Protein AF-A0A6H0SBR0-F1 (afdb_monomer_lite)

Organism: NCBI:txid117567

Structure (mmCIF, N/CA/C/O backbone):
data_AF-A0A6H0SBR0-F1
#
_entry.id   AF-A0A6H0SBR0-F1
#
loop_
_atom_site.group_PDB
_atom_site.id
_atom_site.type_symbol
_atom_site.label_atom_id
_atom_site.label_alt_id
_atom_site.label_comp_id
_atom_site.label_asym_id
_atom_site.label_entity_id
_atom_site.label_seq_id
_atom_site.pdbx_PDB_ins_code
_atom_site.Cartn_x
_atom_site.Cartn_y
_atom_site.Cartn_z
_atom_site.occupancy
_atom_site.B_iso_or_equiv
_atom_site.auth_seq_id
_atom_site.auth_comp_id
_atom_site.auth_asym_id
_atom_site.auth_atom_id
_atom_site.pdbx_PDB_model_num
ATOM 1 N N . MET A 1 1 ? -11.433 -35.595 19.439 1.00 56.62 1 MET A N 1
ATOM 2 C CA . MET A 1 1 ? -11.805 -34.285 18.866 1.00 56.62 1 MET A CA 1
ATOM 3 C C . MET A 1 1 ? -11.174 -34.195 17.497 1.00 56.62 1 MET A C 1
ATOM 5 O O . MET A 1 1 ? -9.989 -34.483 17.385 1.00 56.62 1 MET A O 1
ATOM 9 N N . THR A 1 2 ? -11.964 -33.879 16.479 1.00 75.06 2 THR A N 1
ATOM 10 C CA . THR A 1 2 ? -11.499 -33.798 15.091 1.00 75.06 2 THR A CA 1
ATOM 11 C C . THR A 1 2 ? -11.245 -32.333 14.763 1.00 75.06 2 THR A C 1
ATOM 13 O O . THR A 1 2 ? -12.096 -31.490 15.032 1.00 75.06 2 THR A O 1
ATOM 16 N N . PHE A 1 3 ? -10.066 -32.026 14.233 1.00 85.50 3 PHE A N 1
ATOM 17 C CA . PHE A 1 3 ? -9.738 -30.698 13.724 1.00 85.50 3 PHE A CA 1
ATOM 18 C C . PHE A 1 3 ? -10.422 -30.492 12.363 1.00 85.50 3 PHE A C 1
ATOM 20 O O . PHE A 1 3 ? -10.347 -31.379 11.512 1.00 85.50 3 PHE A O 1
ATOM 27 N N . ALA A 1 4 ? -11.087 -29.350 12.164 1.00 86.31 4 ALA A N 1
ATOM 28 C CA . ALA A 1 4 ? -11.735 -28.975 10.907 1.00 86.31 4 ALA A CA 1
ATOM 29 C C . ALA A 1 4 ? -11.405 -27.513 10.563 1.00 86.31 4 ALA A C 1
ATOM 31 O O . ALA A 1 4 ? -11.475 -26.646 11.433 1.00 86.31 4 ALA A O 1
ATOM 32 N N . VAL A 1 5 ? -11.039 -27.259 9.303 1.00 90.44 5 VAL A N 1
ATOM 33 C CA . VAL A 1 5 ? -10.764 -25.917 8.764 1.00 90.44 5 VAL A CA 1
ATOM 34 C C . VAL A 1 5 ? -11.953 -25.486 7.915 1.00 90.44 5 VAL A C 1
ATOM 36 O O . VAL A 1 5 ? -12.342 -26.217 7.009 1.00 90.44 5 VAL A O 1
ATOM 39 N N . ASP A 1 6 ? -12.511 -24.314 8.214 1.00 93.62 6 ASP A N 1
ATOM 40 C CA . ASP A 1 6 ? -13.656 -23.736 7.500 1.00 93.62 6 ASP A CA 1
ATOM 41 C C . ASP A 1 6 ? -13.226 -23.050 6.194 1.00 93.62 6 ASP A C 1
ATOM 43 O O . ASP A 1 6 ? -13.696 -23.392 5.110 1.00 93.62 6 ASP A O 1
ATOM 47 N N . ARG A 1 7 ? -12.274 -22.112 6.280 1.00 93.75 7 ARG A N 1
ATOM 48 C CA . ARG A 1 7 ? -11.783 -21.342 5.132 1.00 93.75 7 ARG A CA 1
ATOM 49 C C . ARG A 1 7 ? -10.409 -20.731 5.384 1.00 93.75 7 ARG A C 1
ATOM 51 O O . ARG A 1 7 ? -9.925 -20.701 6.512 1.00 93.75 7 ARG A O 1
ATOM 58 N N . ILE A 1 8 ? -9.816 -20.212 4.313 1.00 88.19 8 ILE A N 1
ATOM 59 C CA . ILE A 1 8 ? -8.601 -19.396 4.342 1.00 88.19 8 ILE A CA 1
ATOM 60 C C . ILE A 1 8 ? -8.973 -18.017 3.799 1.00 88.19 8 ILE A C 1
ATOM 62 O O . ILE A 1 8 ? -9.457 -17.922 2.673 1.00 88.19 8 ILE A O 1
ATOM 66 N N . ASP A 1 9 ? -8.772 -16.966 4.596 1.00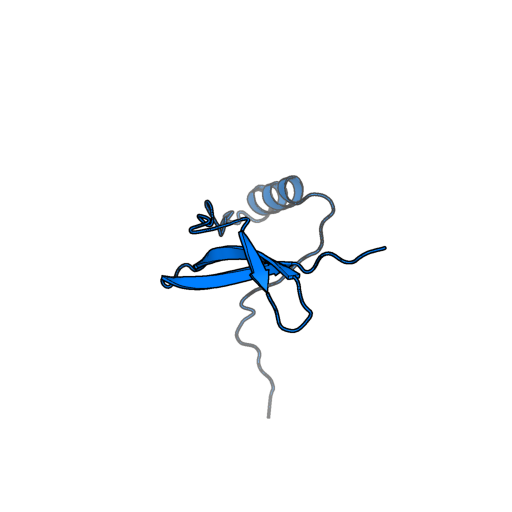 86.50 9 ASP A N 1
ATOM 67 C CA . ASP A 1 9 ? -9.206 -15.611 4.234 1.00 86.50 9 ASP A CA 1
ATOM 68 C C . ASP A 1 9 ? -8.278 -14.929 3.214 1.00 86.50 9 ASP A C 1
ATOM 70 O O . ASP A 1 9 ? -8.760 -14.281 2.290 1.00 86.50 9 ASP A O 1
ATOM 74 N N . HIS A 1 10 ? -6.953 -15.065 3.352 1.00 88.50 10 HIS A N 1
ATOM 75 C CA . HIS A 1 10 ? -5.984 -14.451 2.439 1.00 88.50 10 HIS A CA 1
ATOM 76 C C . HIS A 1 10 ? -4.704 -15.281 2.311 1.00 88.50 10 HIS A C 1
ATOM 78 O O . HIS A 1 10 ? -4.272 -15.945 3.253 1.00 88.50 10 HIS A O 1
ATOM 84 N N . VAL A 1 11 ? -4.081 -15.219 1.133 1.00 87.81 11 VAL A N 1
ATOM 85 C CA . VAL A 1 11 ? -2.801 -15.871 0.836 1.00 87.81 11 VAL A CA 1
ATOM 86 C C . VAL A 1 11 ? -1.895 -14.865 0.133 1.00 87.81 11 VAL A C 1
ATOM 88 O O . VAL A 1 11 ? -2.316 -14.211 -0.818 1.00 87.81 11 VAL A O 1
ATOM 91 N N . VAL A 1 12 ? -0.646 -14.751 0.590 1.00 89.75 12 VAL A N 1
ATOM 92 C CA . VAL A 1 12 ? 0.389 -13.909 -0.029 1.00 89.75 12 VAL A CA 1
ATOM 93 C C . VAL A 1 12 ? 1.357 -14.804 -0.794 1.00 89.75 12 VAL A C 1
ATOM 95 O O . VAL A 1 12 ? 1.874 -15.776 -0.244 1.00 89.75 12 VAL A O 1
ATOM 98 N N . LEU A 1 13 ? 1.606 -14.478 -2.062 1.00 91.69 13 LEU A N 1
ATOM 99 C CA . LEU A 1 13 ? 2.478 -15.243 -2.951 1.00 91.69 13 LEU A CA 1
ATOM 100 C C . LEU A 1 13 ? 3.622 -14.360 -3.456 1.00 91.69 13 LEU A C 1
ATOM 102 O O . LEU A 1 13 ? 3.398 -13.229 -3.879 1.00 91.69 13 LEU A O 1
ATOM 106 N N . ASN A 1 14 ? 4.843 -14.898 -3.470 1.00 95.31 14 ASN A N 1
ATOM 107 C CA . ASN A 1 14 ? 5.968 -14.257 -4.148 1.00 95.31 14 ASN A CA 1
ATOM 108 C C . ASN A 1 14 ? 5.887 -14.529 -5.653 1.00 95.31 14 ASN A C 1
ATOM 110 O O . ASN A 1 14 ? 5.719 -15.675 -6.071 1.00 95.31 14 ASN A O 1
ATOM 114 N N . CYS A 1 15 ? 6.071 -13.497 -6.473 1.00 95.50 15 CYS A N 1
ATOM 115 C CA . CYS A 1 15 ? 6.143 -13.624 -7.926 1.00 95.50 15 CYS A CA 1
ATOM 116 C C . CYS A 1 15 ? 7.269 -12.748 -8.495 1.00 95.50 15 CYS A C 1
ATOM 118 O O . CYS A 1 15 ? 7.751 -11.829 -7.836 1.00 95.50 15 CYS A O 1
ATOM 120 N N . ARG A 1 16 ? 7.731 -13.071 -9.710 1.00 96.50 16 ARG A N 1
ATOM 121 C CA . ARG A 1 16 ? 8.764 -12.287 -10.413 1.00 96.50 16 ARG A CA 1
ATOM 122 C C . ARG A 1 16 ? 8.194 -10.997 -11.011 1.00 96.50 16 ARG A C 1
ATOM 124 O O . ARG A 1 16 ? 8.904 -10.002 -11.069 1.00 96.50 16 ARG A O 1
ATOM 131 N N . ASP A 1 17 ? 6.954 -11.056 -11.484 1.00 96.94 17 ASP A N 1
ATOM 132 C CA . ASP A 1 17 ? 6.243 -9.959 -12.138 1.00 96.94 17 ASP A CA 1
ATOM 133 C C . ASP A 1 17 ? 4.774 -10.006 -11.710 1.00 96.94 17 ASP A C 1
ATOM 135 O O . ASP A 1 17 ? 4.070 -10.984 -11.987 1.00 96.94 17 ASP A O 1
ATOM 139 N N . THR A 1 18 ? 4.338 -8.972 -10.994 1.00 93.81 18 THR A N 1
ATOM 140 C CA . THR A 1 18 ? 2.998 -8.887 -10.410 1.00 93.81 18 THR A CA 1
ATOM 141 C C . THR A 1 18 ? 1.916 -8.767 -11.475 1.00 93.81 18 THR A C 1
ATOM 143 O O . THR A 1 18 ? 0.924 -9.487 -11.404 1.00 93.81 18 THR A O 1
ATOM 146 N N . GLU A 1 19 ? 2.106 -7.915 -12.480 1.00 95.31 19 GLU A N 1
ATOM 147 C CA . GLU A 1 19 ? 1.086 -7.639 -13.495 1.00 95.31 19 GLU A CA 1
ATOM 148 C C . GLU A 1 19 ? 0.876 -8.861 -14.392 1.00 95.31 19 GLU A C 1
ATOM 150 O O . GLU A 1 19 ? -0.251 -9.326 -14.556 1.00 95.31 19 GLU A O 1
ATOM 155 N N . ALA A 1 20 ? 1.966 -9.482 -14.859 1.00 97.00 20 ALA A N 1
ATOM 156 C CA . ALA A 1 20 ? 1.877 -10.713 -15.645 1.00 97.00 20 ALA A CA 1
ATOM 157 C C . ALA A 1 20 ? 1.225 -11.865 -14.854 1.00 97.00 20 ALA A C 1
ATOM 159 O O . ALA A 1 20 ? 0.497 -12.690 -15.415 1.00 97.00 20 ALA A O 1
ATOM 160 N N . THR A 1 21 ? 1.479 -11.927 -13.543 1.00 96.94 21 THR A N 1
ATOM 161 C CA . THR A 1 21 ? 0.868 -12.925 -12.659 1.00 96.94 21 THR A CA 1
ATOM 162 C C . THR A 1 21 ? -0.629 -12.662 -12.495 1.00 96.94 21 THR A C 1
ATOM 164 O O . THR A 1 21 ? -1.422 -13.585 -12.679 1.00 96.94 21 THR A O 1
ATOM 167 N N . ILE A 1 22 ? -1.033 -11.419 -12.210 1.00 95.62 22 ILE A N 1
ATOM 168 C CA . ILE A 1 22 ? -2.445 -11.019 -12.104 1.00 95.62 22 ILE A CA 1
ATOM 169 C C . ILE A 1 22 ? -3.197 -11.369 -13.391 1.00 95.62 22 ILE A C 1
ATOM 171 O O . ILE A 1 22 ? -4.230 -12.035 -13.325 1.00 95.62 22 ILE A O 1
ATOM 175 N N . ASP A 1 23 ? -2.655 -11.006 -14.554 1.00 97.50 23 ASP A N 1
ATOM 176 C CA . ASP A 1 23 ? -3.270 -11.288 -15.855 1.00 97.50 23 ASP A CA 1
ATOM 177 C C . ASP A 1 23 ? -3.476 -12.789 -16.089 1.00 97.50 23 ASP A C 1
ATOM 179 O O . ASP A 1 23 ? -4.510 -13.216 -16.617 1.00 97.50 23 ASP A O 1
ATOM 183 N N . TRP A 1 24 ? -2.518 -13.621 -15.668 1.00 97.56 24 TRP A N 1
ATOM 184 C CA . TRP A 1 24 ? -2.664 -15.073 -15.726 1.00 97.56 24 TRP A CA 1
ATOM 185 C C . TRP A 1 24 ? -3.815 -15.563 -14.838 1.00 97.56 24 TRP A C 1
ATOM 187 O O . TRP A 1 24 ? -4.652 -16.332 -15.310 1.00 97.56 24 TRP A O 1
ATOM 197 N N . TYR A 1 25 ? -3.903 -15.093 -13.590 1.00 96.81 25 TYR A N 1
ATOM 198 C CA . TYR A 1 25 ? -4.968 -15.481 -12.655 1.00 96.81 25 TYR A CA 1
ATOM 199 C C . TYR A 1 25 ? -6.355 -15.047 -13.139 1.00 96.81 25 TYR A C 1
ATOM 201 O O . TYR A 1 25 ? -7.302 -15.837 -13.086 1.00 96.81 25 TYR A O 1
ATOM 209 N N . VAL A 1 26 ? -6.473 -13.830 -13.673 1.00 97.19 26 VAL A N 1
ATOM 210 C CA . VAL A 1 26 ? -7.718 -13.331 -14.270 1.00 97.19 26 VAL A CA 1
ATOM 211 C C . VAL A 1 26 ? -8.119 -14.198 -15.462 1.00 97.19 26 VAL A C 1
ATOM 213 O O . VAL A 1 26 ? -9.248 -14.674 -15.525 1.00 97.19 26 VAL A O 1
ATOM 216 N N . ARG A 1 27 ? -7.196 -14.466 -16.393 1.00 97.75 27 ARG A N 1
ATOM 217 C CA . ARG A 1 27 ? -7.508 -15.185 -17.637 1.00 97.75 27 ARG A CA 1
ATOM 218 C C . ARG A 1 27 ? -7.764 -16.677 -17.440 1.00 97.75 27 ARG A C 1
ATOM 220 O O . ARG A 1 27 ? -8.610 -17.240 -18.128 1.00 97.75 27 ARG A O 1
ATOM 227 N N . VAL A 1 28 ? -6.990 -17.335 -16.581 1.00 97.94 28 VAL A N 1
ATOM 228 C CA . VAL A 1 28 ? -6.991 -18.802 -16.463 1.00 97.94 28 VAL A CA 1
ATOM 229 C C . VAL A 1 28 ? -7.953 -19.276 -15.385 1.00 97.94 28 VAL A C 1
ATOM 231 O O . VAL A 1 28 ? -8.651 -20.264 -15.592 1.00 97.94 28 VAL A O 1
ATOM 234 N N . LEU A 1 29 ? -8.010 -18.576 -14.249 1.00 96.12 29 LEU A N 1
ATOM 235 C CA . LEU A 1 29 ? -8.879 -18.952 -13.130 1.00 96.12 29 LEU A CA 1
ATOM 236 C C . LEU A 1 29 ? -10.170 -18.132 -13.075 1.00 96.12 29 LEU A C 1
ATOM 238 O O . LEU A 1 29 ? -10.989 -18.360 -12.187 1.00 96.12 29 LEU A O 1
ATOM 242 N N . ASN A 1 30 ? -10.363 -17.193 -14.009 1.00 96.38 30 ASN A N 1
ATOM 243 C CA . ASN A 1 30 ? -11.516 -16.294 -14.039 1.00 96.38 30 ASN A CA 1
ATOM 244 C C . ASN A 1 30 ? -11.679 -15.510 -12.722 1.00 96.38 30 ASN A C 1
ATOM 246 O O . ASN A 1 30 ? -12.792 -15.241 -12.264 1.00 96.38 30 ASN A O 1
ATOM 250 N N . MET A 1 31 ? -10.552 -15.183 -12.082 1.00 96.06 31 MET A N 1
ATOM 251 C CA . MET A 1 31 ? -10.527 -14.371 -10.870 1.00 96.06 31 MET A CA 1
ATOM 252 C C . MET A 1 31 ? -10.749 -12.897 -11.205 1.00 96.06 31 MET A C 1
ATOM 254 O O . MET A 1 31 ? -10.414 -12.425 -12.291 1.00 96.06 31 MET A O 1
ATOM 258 N N . ARG A 1 32 ? -11.288 -12.145 -10.244 1.00 94.31 32 ARG A N 1
ATOM 259 C CA . ARG A 1 32 ? -11.410 -10.691 -10.349 1.00 94.31 32 ARG A CA 1
ATOM 260 C C . ARG A 1 32 ? -10.192 -10.033 -9.711 1.00 94.31 32 ARG A C 1
ATOM 262 O O . ARG A 1 32 ? -9.916 -10.269 -8.540 1.00 94.31 32 ARG A O 1
ATOM 269 N N . ARG A 1 33 ? -9.502 -9.185 -10.475 1.00 92.44 33 ARG A N 1
ATOM 270 C CA . ARG A 1 33 ? -8.489 -8.270 -9.940 1.00 92.44 33 ARG A CA 1
ATOM 271 C C . ARG A 1 33 ? -9.176 -7.276 -9.006 1.00 92.44 33 ARG A C 1
ATOM 273 O O . ARG A 1 33 ? -10.119 -6.596 -9.408 1.00 92.44 33 ARG A O 1
ATOM 280 N N . GLU A 1 34 ? -8.698 -7.207 -7.774 1.00 87.94 34 GLU A N 1
ATOM 281 C CA . GLU A 1 34 ? -9.020 -6.138 -6.838 1.00 87.94 34 GLU A CA 1
ATOM 282 C C . GLU A 1 34 ? -7.747 -5.358 -6.551 1.00 87.94 34 GLU A C 1
ATOM 284 O O . GLU A 1 34 ? -6.719 -5.936 -6.201 1.00 87.94 34 GLU A O 1
ATOM 289 N N . GLU A 1 35 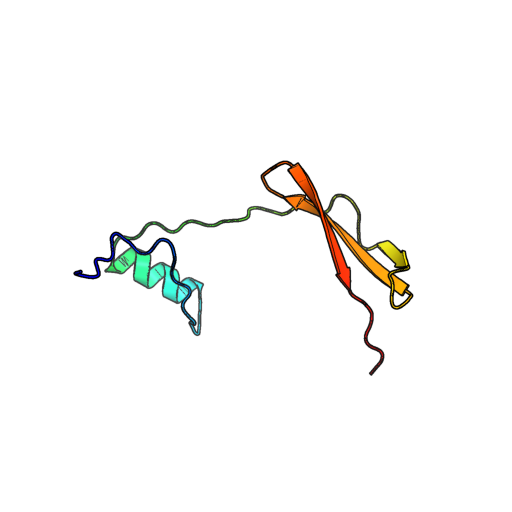? -7.815 -4.043 -6.719 1.00 79.62 35 GLU A N 1
ATOM 290 C CA . GLU A 1 35 ? -6.750 -3.139 -6.315 1.00 79.62 35 GLU A CA 1
ATOM 291 C C . GLU A 1 35 ? -7.168 -2.467 -5.015 1.00 79.62 35 GLU A C 1
ATOM 293 O O . GLU A 1 35 ? -8.193 -1.786 -4.950 1.00 79.62 35 GLU A O 1
ATOM 298 N N . PHE A 1 36 ? -6.367 -2.659 -3.973 1.00 70.75 36 PHE A N 1
ATOM 299 C CA . PHE A 1 36 ? -6.519 -1.937 -2.720 1.00 70.75 36 PHE A CA 1
ATOM 300 C C . PHE A 1 36 ? -5.528 -0.774 -2.716 1.00 70.75 36 PHE A C 1
ATOM 302 O O . PHE A 1 36 ? -4.319 -0.986 -2.685 1.00 70.75 36 PHE A O 1
ATOM 309 N N . GLY A 1 37 ? -6.049 0.455 -2.744 1.00 64.62 37 GLY A N 1
ATOM 310 C CA . GLY A 1 37 ? -5.249 1.673 -2.606 1.00 64.62 37 GLY A CA 1
ATOM 311 C C . GLY A 1 37 ? -5.194 2.530 -3.867 1.00 64.62 37 GLY A C 1
ATOM 312 O O . GLY A 1 37 ? -4.201 2.536 -4.586 1.00 64.62 37 GLY A O 1
ATOM 313 N N . ALA A 1 38 ? -6.221 3.350 -4.082 1.00 55.47 38 ALA A N 1
ATOM 314 C CA . ALA A 1 38 ? -6.067 4.550 -4.893 1.00 55.47 38 ALA A CA 1
ATOM 315 C C . ALA A 1 38 ? -5.594 5.691 -3.974 1.00 55.47 38 ALA A C 1
ATOM 317 O O . ALA A 1 38 ? -6.376 6.206 -3.184 1.00 55.47 38 ALA A O 1
ATOM 318 N N . GLY A 1 39 ? -4.305 6.042 -4.056 1.00 63.25 39 GLY A N 1
ATOM 319 C CA . GLY A 1 39 ? -3.734 7.297 -3.549 1.00 63.25 39 GLY A CA 1
ATOM 320 C C . GLY A 1 39 ? -3.960 7.595 -2.065 1.00 63.25 39 GLY A C 1
ATOM 321 O O . GLY A 1 39 ? -4.844 8.370 -1.712 1.00 63.25 39 GLY A O 1
ATOM 322 N N . VAL A 1 40 ? -3.097 7.071 -1.189 1.00 75.31 40 VAL A N 1
ATOM 323 C CA . VAL A 1 40 ? -3.005 7.577 0.187 1.00 75.31 40 VAL A CA 1
ATOM 324 C C . VAL A 1 40 ? -2.556 9.038 0.121 1.00 75.31 40 VAL A C 1
ATOM 326 O O . VAL A 1 40 ? -1.396 9.331 -0.174 1.00 75.31 40 VAL A O 1
ATOM 329 N N . GLN A 1 41 ? -3.487 9.963 0.348 1.00 85.69 41 GLN A N 1
ATOM 330 C CA . GLN A 1 41 ? -3.182 11.385 0.347 1.00 85.69 41 GLN A CA 1
ATOM 331 C C . GLN A 1 41 ? -2.271 11.707 1.534 1.00 85.69 41 GLN A C 1
ATOM 333 O O . GLN A 1 41 ? -2.632 11.489 2.694 1.00 85.69 41 GLN A O 1
ATOM 338 N N . ILE A 1 42 ? -1.100 12.266 1.235 1.00 88.81 42 ILE A N 1
ATOM 339 C CA . ILE A 1 42 ? -0.242 12.861 2.255 1.00 88.81 42 ILE A CA 1
ATOM 340 C C . ILE A 1 42 ? -0.896 14.173 2.691 1.00 88.81 42 ILE A C 1
ATOM 342 O O . ILE A 1 42 ? -1.103 15.081 1.888 1.00 88.81 42 ILE A O 1
ATOM 346 N N . ILE A 1 43 ? -1.252 14.246 3.967 1.00 93.19 43 ILE A N 1
A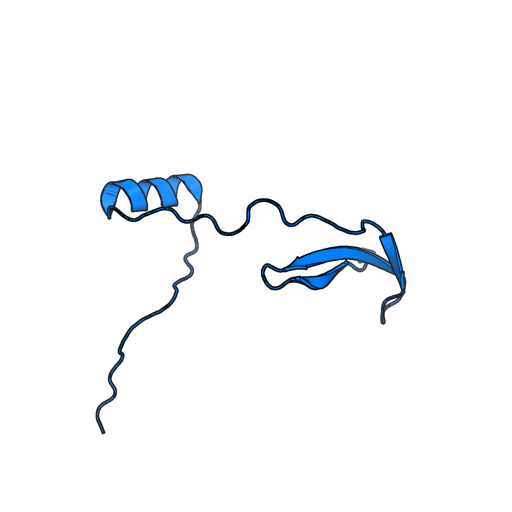TOM 347 C CA . ILE A 1 43 ? -1.857 15.416 4.610 1.00 93.19 43 ILE A CA 1
ATOM 348 C C . ILE A 1 43 ? -0.778 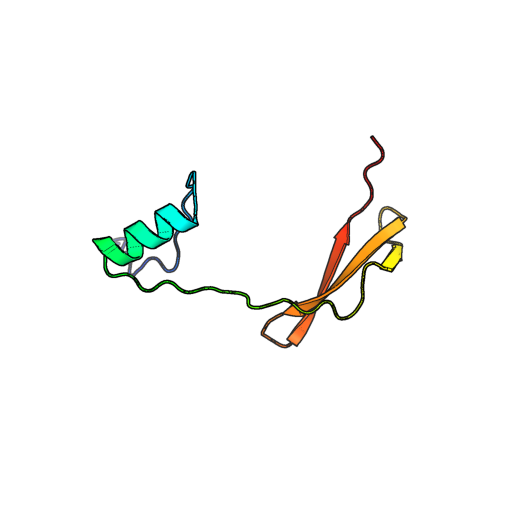16.431 4.971 1.00 93.19 43 ILE A C 1
ATOM 350 O O . ILE A 1 43 ? -0.974 17.631 4.813 1.00 93.19 43 ILE A O 1
ATOM 354 N N . GLU A 1 44 ? 0.367 15.941 5.436 1.00 93.94 44 GLU A N 1
ATOM 355 C CA . GLU A 1 44 ? 1.526 16.749 5.796 1.00 93.94 44 GLU A CA 1
ATOM 356 C C . GLU A 1 44 ? 2.783 15.901 5.593 1.00 93.94 44 GLU A C 1
ATOM 358 O O . GLU A 1 44 ? 2.823 14.742 6.000 1.00 93.94 44 GLU A O 1
ATOM 363 N N . GLY A 1 45 ? 3.810 16.447 4.950 1.00 90.25 45 GLY A N 1
ATOM 364 C CA . GLY A 1 45 ? 5.056 15.725 4.694 1.00 90.25 45 GLY A CA 1
ATOM 365 C C . GLY A 1 45 ? 5.617 15.980 3.293 1.00 90.25 45 GLY A C 1
ATOM 366 O O . GLY A 1 45 ? 4.849 16.302 2.387 1.00 90.25 45 GLY A O 1
ATOM 367 N N . PRO A 1 46 ? 6.936 15.824 3.087 1.00 94.19 46 PRO A N 1
ATOM 368 C CA . PRO A 1 46 ? 7.947 15.474 4.088 1.00 94.19 46 PRO A CA 1
ATOM 369 C C . PRO A 1 46 ? 8.207 16.628 5.067 1.00 94.19 46 PRO A C 1
ATOM 371 O O . PRO A 1 46 ? 8.509 17.745 4.653 1.00 94.19 46 PRO A O 1
ATOM 374 N N . VAL A 1 47 ? 8.122 16.359 6.371 1.00 95.44 47 VAL A N 1
ATOM 375 C CA . VAL A 1 47 ? 8.407 17.347 7.425 1.00 95.44 47 VAL A CA 1
ATOM 376 C C . VAL A 1 47 ? 9.460 16.823 8.389 1.00 95.44 47 VAL A C 1
ATOM 378 O O . VAL A 1 47 ? 9.467 15.646 8.748 1.00 95.44 47 VAL A O 1
ATOM 381 N N . ALA A 1 48 ? 10.368 17.702 8.813 1.00 95.19 48 ALA A N 1
ATOM 382 C CA . ALA A 1 48 ? 11.350 17.370 9.834 1.00 95.19 48 ALA A CA 1
ATOM 383 C C . ALA A 1 48 ? 10.672 17.324 11.210 1.00 95.19 48 ALA A C 1
ATOM 385 O O . ALA A 1 48 ? 10.000 18.277 11.614 1.00 95.19 48 ALA A O 1
ATOM 386 N N . LYS A 1 49 ? 10.862 16.221 11.933 1.00 95.25 49 LYS A N 1
ATOM 387 C CA . LYS A 1 49 ? 10.386 16.023 13.306 1.00 95.25 49 LYS A CA 1
ATOM 388 C C . LYS A 1 49 ? 11.526 15.486 14.170 1.00 95.25 49 LYS A C 1
ATOM 390 O O . LYS A 1 49 ? 12.540 15.011 13.659 1.00 95.25 49 LYS A O 1
ATOM 395 N N . THR A 1 50 ? 11.349 15.541 15.484 1.00 94.69 50 THR A N 1
ATOM 396 C CA . THR A 1 50 ? 12.251 14.899 16.445 1.00 94.69 50 THR A CA 1
ATOM 397 C C . THR A 1 50 ? 11.564 13.653 16.977 1.00 94.69 50 THR A C 1
ATOM 399 O O . THR A 1 50 ? 10.564 13.756 17.683 1.00 94.69 50 THR A O 1
ATOM 402 N N . GLY A 1 51 ? 12.080 12.485 16.611 1.00 91.38 51 GLY A N 1
ATOM 403 C CA . GLY A 1 51 ? 11.655 11.206 17.162 1.00 91.38 51 GLY A CA 1
ATOM 404 C C . GLY A 1 51 ? 12.479 10.805 18.384 1.00 91.38 51 GLY A C 1
ATOM 405 O O . GLY A 1 51 ? 13.403 11.508 18.798 1.00 91.38 51 GLY A O 1
ATOM 406 N N . ALA A 1 52 ? 12.180 9.635 18.946 1.00 93.31 52 ALA A N 1
ATOM 407 C CA . ALA A 1 52 ? 12.875 9.103 20.121 1.00 93.31 52 ALA A CA 1
ATOM 408 C C . ALA A 1 52 ? 14.386 8.891 19.900 1.00 93.31 52 ALA A C 1
ATOM 410 O O . ALA A 1 52 ? 15.155 8.918 20.856 1.00 93.31 52 ALA A O 1
ATOM 411 N N . LEU A 1 53 ? 14.813 8.699 18.647 1.00 91.75 53 LEU A N 1
ATOM 412 C CA . LEU A 1 53 ? 16.218 8.510 18.267 1.00 91.75 53 LEU A CA 1
ATOM 413 C C . LEU A 1 53 ? 16.863 9.779 17.680 1.00 91.75 53 LEU A C 1
ATOM 415 O O . LEU A 1 53 ? 17.965 9.715 17.141 1.00 91.75 53 LEU A O 1
ATOM 419 N N . GLY A 1 54 ? 16.191 10.931 17.770 1.00 91.88 54 GLY A N 1
ATOM 420 C CA . GLY A 1 54 ? 16.662 12.196 17.208 1.00 91.88 54 GLY A CA 1
ATOM 421 C C . GLY A 1 54 ? 15.924 12.606 15.925 1.00 91.88 54 GLY A C 1
ATOM 422 O O . GLY A 1 54 ? 14.756 12.250 15.748 1.00 91.88 54 GLY A O 1
ATOM 423 N N . PRO A 1 55 ? 16.549 13.410 15.045 1.00 94.62 55 PRO A N 1
ATOM 424 C CA . PRO A 1 55 ? 15.888 13.958 13.861 1.00 94.62 55 PRO A CA 1
ATOM 425 C C . PRO A 1 55 ? 15.381 12.879 12.892 1.00 94.62 55 PRO A C 1
ATOM 427 O O . PRO A 1 55 ? 16.110 11.956 12.528 1.00 94.62 55 PRO A O 1
ATOM 430 N N . MET A 1 56 ? 14.145 13.034 12.424 1.00 95.38 56 MET A N 1
ATOM 431 C CA . MET A 1 56 ? 13.489 12.146 11.463 1.00 95.38 56 MET A CA 1
ATOM 432 C C . MET A 1 56 ? 12.687 12.935 10.424 1.00 95.38 56 MET A C 1
ATOM 434 O O . MET A 1 56 ? 12.395 14.119 10.602 1.00 95.38 56 MET A O 1
ATOM 438 N N . THR A 1 57 ? 12.350 12.285 9.312 1.00 96.25 57 THR A N 1
ATOM 439 C CA . THR A 1 57 ? 11.429 12.822 8.299 1.00 96.25 57 THR A CA 1
ATOM 440 C C . THR A 1 57 ? 10.109 12.074 8.375 1.00 96.25 57 THR A C 1
ATOM 442 O O . THR A 1 57 ? 10.094 10.859 8.181 1.00 96.25 57 THR A O 1
ATOM 445 N N . SER A 1 58 ? 9.024 12.800 8.624 1.00 95.75 58 SER A N 1
ATOM 446 C CA . SER A 1 58 ? 7.679 12.248 8.789 1.00 95.75 58 SER A CA 1
ATOM 447 C C . SER A 1 58 ? 6.761 12.618 7.627 1.00 95.75 58 SER A C 1
ATOM 449 O O . SER A 1 58 ? 6.864 13.707 7.053 1.00 95.75 58 SER A O 1
ATOM 451 N N . HIS A 1 59 ? 5.845 11.704 7.315 1.00 95.50 59 HIS A N 1
ATOM 452 C CA . HIS A 1 59 ? 4.700 11.896 6.432 1.00 95.50 59 HIS A CA 1
ATOM 453 C C . HIS A 1 59 ? 3.441 11.466 7.176 1.00 95.50 59 HIS A C 1
ATOM 455 O O . HIS A 1 59 ? 3.439 10.443 7.856 1.00 95.50 59 HIS A O 1
ATOM 461 N N . TYR A 1 60 ? 2.369 12.224 7.019 1.00 95.19 60 TYR A N 1
ATOM 462 C CA . TYR A 1 60 ? 1.089 11.974 7.656 1.00 95.19 60 TYR A CA 1
ATOM 463 C C . TYR A 1 60 ? 0.039 11.676 6.601 1.00 95.19 60 TYR A C 1
ATOM 465 O O . TYR A 1 60 ? -0.039 12.371 5.589 1.00 95.19 60 TYR A O 1
ATOM 473 N N . CYS A 1 61 ? -0.801 10.683 6.849 1.00 94.31 61 CYS A N 1
ATOM 474 C CA . CYS A 1 61 ? -1.937 10.346 6.000 1.00 94.31 61 CYS A CA 1
ATOM 475 C C . CYS A 1 61 ? -3.125 9.862 6.838 1.00 94.31 61 CYS A C 1
ATOM 477 O O . CYS A 1 61 ? -3.037 9.768 8.064 1.00 94.31 61 CYS A O 1
ATOM 479 N N . ARG A 1 62 ? -4.257 9.592 6.181 1.00 92.69 62 ARG A N 1
ATOM 480 C CA . ARG A 1 62 ? -5.407 8.924 6.804 1.00 92.69 62 ARG A CA 1
ATOM 481 C C . ARG A 1 62 ? -5.550 7.528 6.227 1.00 92.69 62 ARG A C 1
ATOM 483 O O . ARG A 1 62 ? -5.425 7.355 5.015 1.00 92.69 62 ARG A O 1
ATOM 490 N N . ASP A 1 63 ? -5.802 6.560 7.095 1.00 90.06 63 ASP A N 1
ATOM 491 C CA . ASP A 1 63 ? -6.243 5.235 6.666 1.00 90.06 63 ASP A CA 1
ATOM 492 C C . ASP A 1 63 ? -7.715 5.282 6.180 1.00 90.06 63 ASP A C 1
ATOM 494 O O . ASP A 1 63 ? -8.367 6.331 6.280 1.00 90.06 63 ASP A O 1
ATOM 498 N N . PRO A 1 64 ? -8.269 4.180 5.638 1.00 84.56 64 PRO A N 1
ATOM 499 C CA . PRO A 1 64 ? -9.659 4.144 5.173 1.00 84.56 64 PRO A CA 1
ATOM 500 C C . PRO A 1 64 ? -10.714 4.420 6.256 1.00 84.56 64 PRO A C 1
ATOM 502 O O . PRO A 1 64 ? -11.832 4.809 5.926 1.00 84.56 64 PRO A O 1
ATOM 505 N N . GLU A 1 65 ? -10.377 4.232 7.533 1.00 88.62 65 GLU A N 1
ATOM 506 C CA . GLU A 1 65 ? -11.258 4.501 8.675 1.00 88.62 65 GLU A CA 1
ATOM 507 C C . GLU A 1 65 ? -11.152 5.959 9.159 1.00 88.62 65 GLU A C 1
ATOM 50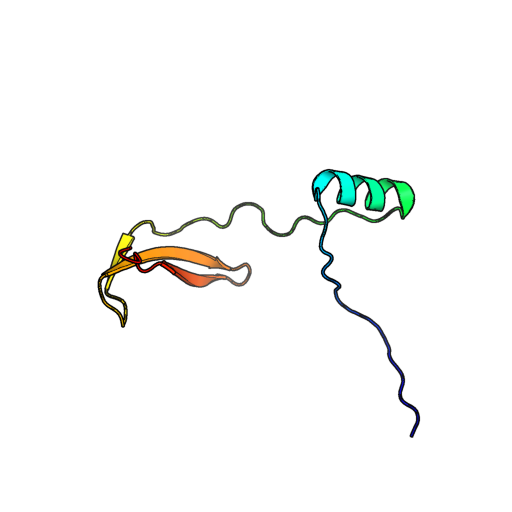9 O O . GLU A 1 65 ? -11.918 6.399 10.017 1.00 88.62 65 GLU A O 1
ATOM 514 N N . GLY A 1 66 ? -10.230 6.741 8.589 1.00 87.69 66 GLY A N 1
ATOM 515 C CA . GLY A 1 66 ? -9.999 8.134 8.949 1.00 87.69 66 GLY A CA 1
ATOM 516 C C . GLY A 1 66 ? -9.055 8.319 10.138 1.00 87.69 66 GLY A C 1
ATOM 517 O O . GLY A 1 66 ? -8.961 9.434 10.664 1.00 87.69 66 GLY A O 1
ATOM 518 N N . ASN A 1 67 ? -8.317 7.296 10.565 1.00 94.12 67 ASN A N 1
ATOM 519 C CA . ASN A 1 67 ? -7.301 7.436 11.607 1.00 94.12 67 ASN A CA 1
ATOM 520 C C . ASN A 1 67 ? -6.066 8.154 11.052 1.00 94.12 67 ASN A C 1
ATOM 522 O O . ASN A 1 67 ? -5.665 7.930 9.912 1.00 94.12 67 ASN A O 1
ATOM 526 N N . LEU A 1 68 ? -5.461 9.045 11.847 1.00 94.50 68 LEU A N 1
ATOM 527 C CA . LEU A 1 68 ? -4.217 9.717 11.464 1.00 94.50 68 LEU A CA 1
ATOM 528 C C . LEU A 1 68 ? -3.048 8.740 11.624 1.00 94.50 68 LEU A C 1
ATOM 530 O O . LEU A 1 68 ? -2.781 8.281 12.732 1.00 94.50 68 LEU A O 1
ATOM 534 N N . VAL A 1 69 ? -2.339 8.472 10.532 1.00 94.56 69 VAL A N 1
ATOM 535 C CA . VAL A 1 69 ? -1.158 7.607 10.502 1.00 94.56 69 VAL A CA 1
ATOM 536 C C . VAL A 1 69 ? 0.078 8.459 10.231 1.00 94.56 69 VAL A C 1
ATOM 538 O O . VAL A 1 69 ? 0.080 9.277 9.312 1.00 94.56 69 VAL A O 1
ATOM 541 N N . GLU A 1 70 ? 1.134 8.256 11.021 1.00 95.94 70 GLU A N 1
ATOM 542 C CA . GLU A 1 70 ? 2.462 8.827 10.786 1.00 95.94 70 GLU A CA 1
ATOM 543 C C . GLU A 1 70 ? 3.413 7.748 10.260 1.00 95.94 70 GLU A C 1
ATOM 545 O O . GLU A 1 70 ? 3.619 6.716 10.897 1.00 95.94 70 GLU A O 1
ATOM 550 N N . VAL A 1 71 ? 4.036 8.017 9.115 1.00 94.00 71 VAL A N 1
ATOM 551 C CA . VAL A 1 71 ? 5.122 7.217 8.548 1.00 94.00 71 VAL A CA 1
ATOM 552 C C . VAL A 1 71 ? 6.402 8.043 8.613 1.00 94.00 71 VAL A C 1
ATOM 554 O O . VAL A 1 71 ? 6.571 9.008 7.863 1.00 94.00 71 VAL A O 1
ATOM 557 N N . ALA A 1 72 ? 7.308 7.667 9.515 1.00 93.75 72 ALA A N 1
ATOM 558 C CA . ALA A 1 72 ? 8.562 8.375 9.745 1.00 93.75 72 ALA A CA 1
ATOM 559 C C . ALA A 1 72 ? 9.785 7.515 9.411 1.00 93.75 72 ALA A C 1
ATOM 561 O O . ALA A 1 72 ? 9.803 6.310 9.656 1.00 93.75 72 ALA A O 1
ATOM 562 N N . THR A 1 73 ? 10.830 8.151 8.879 1.00 94.62 73 THR A N 1
ATOM 563 C CA . THR A 1 73 ? 12.135 7.523 8.650 1.00 94.62 73 THR A CA 1
ATOM 564 C C . THR A 1 73 ? 13.243 8.298 9.354 1.00 94.62 73 THR A C 1
ATOM 566 O O . THR A 1 73 ? 13.337 9.527 9.245 1.00 94.62 73 THR A O 1
ATOM 569 N N . TYR A 1 74 ? 14.094 7.577 10.081 1.00 93.06 74 TYR A N 1
ATOM 570 C CA . TYR A 1 74 ? 15.353 8.105 10.596 1.00 93.06 74 TYR A CA 1
ATOM 571 C C . TYR A 1 74 ? 16.404 7.967 9.498 1.00 93.06 74 TYR A C 1
ATOM 573 O O . TYR A 1 74 ? 16.558 6.892 8.916 1.00 93.06 74 TYR A O 1
ATOM 581 N N . ARG A 1 75 ? 17.153 9.036 9.205 1.00 81.69 75 ARG A N 1
ATOM 582 C CA . ARG A 1 75 ? 18.304 8.899 8.306 1.00 81.69 75 ARG A CA 1
ATOM 583 C C . ARG A 1 75 ? 19.346 8.029 8.997 1.00 81.69 75 ARG A C 1
ATOM 585 O O . ARG A 1 75 ? 19.932 8.447 9.990 1.00 81.69 75 ARG A O 1
ATOM 592 N N . VAL A 1 76 ? 19.590 6.843 8.454 1.00 70.69 76 VAL A N 1
ATOM 593 C CA . VAL A 1 76 ? 20.759 6.053 8.829 1.00 70.69 76 VAL A CA 1
ATOM 594 C C . VAL A 1 76 ? 21.968 6.727 8.185 1.00 70.69 76 VAL A C 1
ATOM 596 O O . VAL A 1 76 ? 22.096 6.754 6.962 1.00 70.69 76 VAL A O 1
ATOM 599 N N . THR A 1 77 ? 22.826 7.338 8.996 1.00 59.69 77 THR A N 1
ATOM 600 C CA . THR A 1 77 ? 24.181 7.701 8.566 1.00 59.69 77 THR A CA 1
ATOM 601 C C . THR A 1 77 ? 24.955 6.409 8.331 1.00 59.69 77 THR A C 1
ATOM 603 O O . THR A 1 77 ? 25.146 5.641 9.274 1.00 59.69 77 THR A O 1
ATOM 606 N N . HIS A 1 78 ? 25.322 6.158 7.073 1.00 51.59 78 HIS A N 1
ATOM 607 C CA . HIS A 1 78 ? 26.290 5.129 6.691 1.00 51.59 78 HIS A CA 1
ATOM 608 C C . HIS A 1 78 ? 27.701 5.516 7.133 1.00 51.59 78 HIS A C 1
ATOM 610 O O . HIS A 1 78 ? 28.006 6.732 7.097 1.00 51.59 78 HIS A O 1
#

Radius of gyration: 19.99 Å; chains: 1; bounding box: 40×52×38 Å

Foldseek 3Di:
DDDDDDDDDDDDDDDPDDVVVVVCCCVPVVDDDDDDDDDFDFPDDQDWDQDPVGIWGWTWGADPVRDIDIDIDDDDDD

InterPro domains:
  IPR004360 Glyoxalase/fosfomycin resistance/dioxygenase domain [PF00903] (7-35)
  IPR029068 Glyoxalase/Bleomycin resistance protein/Dihydroxybiphenyl dioxygenase [G3DSA:3.10.180.10] (1-38)
  IPR029068 Glyoxalase/Bleomycin resistance protein/Dihydroxybiphenyl dioxygenase [G3DSA:3.10.180.10] (39-77)
  IPR029068 Glyoxalase/Bleomycin resistance protein/Dihydroxybiphenyl dioxygenase [SSF54593] (7-73)

pLDDT: mean 89.2, std 10.65, range [51.59, 97.94]

Secondary structure (DSSP, 8-state):
---------------S-HHHHHHHHHHHH-PPP-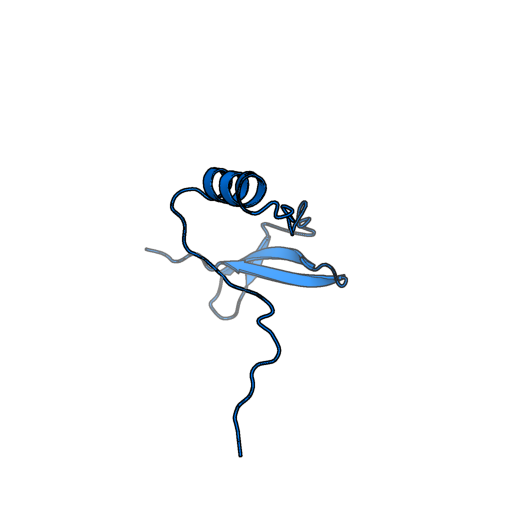---S---EEEEEEEEEETTEEEEEEEEE-TT--EEEEEEE----

Sequence (78 aa):
MTFAVDRIDHVVLNCRDTEATIDWYVRVLNMRREEFGAGVQIIEGPVAKTGALGPMTSHYCRDPEGNLVEVATYRVTH